Protein AF-A0A2E0U1K0-F1 (afdb_monomer_lite)

Structure (mmCIF, N/CA/C/O backbone):
data_AF-A0A2E0U1K0-F1
#
_entry.id   AF-A0A2E0U1K0-F1
#
loop_
_atom_site.group_PDB
_atom_site.id
_atom_site.type_symbol
_atom_site.label_atom_id
_atom_site.label_alt_id
_atom_site.label_comp_id
_atom_site.label_asym_id
_atom_site.label_entity_id
_atom_site.label_seq_id
_atom_site.pdbx_PDB_ins_code
_atom_site.Cartn_x
_atom_site.Cartn_y
_atom_site.Cartn_z
_atom_site.occupancy
_atom_site.B_iso_or_equiv
_atom_site.auth_seq_id
_atom_site.auth_comp_id
_atom_site.auth_asym_id
_atom_site.auth_atom_id
_atom_site.pdbx_PDB_model_num
ATOM 1 N N . MET A 1 1 ? 14.988 -10.003 -0.034 1.00 86.12 1 MET A N 1
ATOM 2 C CA . MET A 1 1 ? 13.978 -9.025 0.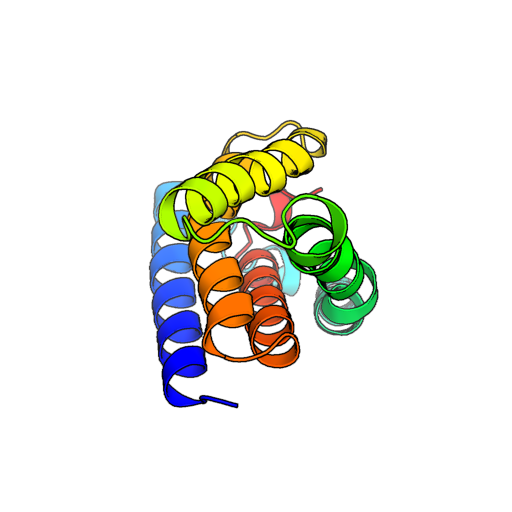431 1.00 86.12 1 MET A CA 1
ATOM 3 C C . MET A 1 1 ? 14.707 -7.920 1.182 1.00 86.12 1 MET A C 1
ATOM 5 O O . MET A 1 1 ? 15.554 -8.249 2.000 1.00 86.12 1 MET A O 1
ATOM 9 N N . ASP A 1 2 ? 14.429 -6.648 0.899 1.00 90.25 2 ASP A N 1
ATOM 10 C CA . ASP A 1 2 ? 15.038 -5.512 1.610 1.00 90.25 2 ASP A CA 1
ATOM 11 C C . ASP A 1 2 ? 14.138 -5.087 2.782 1.00 90.25 2 ASP A C 1
ATOM 13 O O . ASP A 1 2 ? 13.204 -4.303 2.617 1.00 90.25 2 ASP A O 1
ATOM 17 N N . TRP A 1 3 ? 14.384 -5.657 3.964 1.00 93.69 3 TRP A N 1
ATOM 18 C CA . TRP A 1 3 ? 13.553 -5.423 5.150 1.00 93.69 3 TRP A CA 1
ATOM 19 C C . TRP A 1 3 ? 13.621 -3.988 5.668 1.00 93.69 3 TRP A C 1
ATOM 21 O O . TRP A 1 3 ? 12.639 -3.499 6.219 1.00 93.69 3 TRP A O 1
ATOM 31 N N . LYS A 1 4 ? 14.739 -3.287 5.447 1.00 95.94 4 LYS A N 1
ATOM 32 C CA . LYS A 1 4 ? 14.867 -1.872 5.807 1.00 95.94 4 LYS A CA 1
ATOM 33 C C . LYS A 1 4 ? 13.901 -1.026 4.981 1.00 95.94 4 LYS A C 1
ATOM 35 O O . LYS A 1 4 ? 13.203 -0.183 5.536 1.00 95.94 4 LYS A O 1
ATOM 40 N N . PHE A 1 5 ? 13.820 -1.282 3.676 1.00 96.44 5 PHE A N 1
ATOM 41 C CA . PHE A 1 5 ? 12.860 -0.607 2.801 1.00 96.44 5 PHE A CA 1
ATOM 42 C C . PHE A 1 5 ? 11.404 -0.902 3.195 1.00 96.44 5 PHE A C 1
ATOM 44 O O . PHE A 1 5 ? 10.599 0.023 3.282 1.00 96.44 5 PHE A O 1
ATOM 51 N N . VAL A 1 6 ? 11.085 -2.165 3.503 1.00 97.56 6 VAL A N 1
ATOM 52 C CA . VAL A 1 6 ? 9.743 -2.568 3.961 1.00 97.56 6 VAL A CA 1
ATOM 53 C C . VAL A 1 6 ? 9.361 -1.884 5.273 1.00 97.56 6 VAL A C 1
ATOM 55 O O . VAL A 1 6 ? 8.254 -1.365 5.385 1.00 97.56 6 VAL A O 1
ATOM 58 N N . LEU A 1 7 ? 10.278 -1.838 6.242 1.00 97.94 7 LEU A N 1
ATOM 59 C CA . LEU A 1 7 ? 10.040 -1.198 7.533 1.00 97.94 7 LEU A CA 1
ATOM 60 C C . LEU A 1 7 ? 9.809 0.310 7.378 1.00 97.94 7 LEU A C 1
ATOM 62 O O . LEU A 1 7 ? 8.854 0.832 7.945 1.00 97.94 7 LEU A O 1
ATOM 66 N N . ILE A 1 8 ? 10.645 0.995 6.587 1.00 98.06 8 ILE A N 1
ATOM 67 C CA . ILE A 1 8 ? 10.481 2.431 6.315 1.00 98.06 8 ILE A CA 1
ATOM 68 C C . ILE A 1 8 ? 9.117 2.689 5.681 1.00 98.06 8 ILE A C 1
ATOM 70 O O . ILE A 1 8 ? 8.380 3.542 6.165 1.00 98.06 8 ILE A O 1
ATOM 74 N N . PHE A 1 9 ? 8.753 1.923 4.649 1.00 98.06 9 PHE A N 1
ATOM 75 C CA . PHE A 1 9 ? 7.442 2.046 4.022 1.00 98.06 9 PHE A CA 1
ATOM 76 C C . PHE A 1 9 ? 6.311 1.849 5.037 1.00 98.06 9 PHE A C 1
ATOM 78 O O . PHE A 1 9 ? 5.448 2.713 5.143 1.00 98.06 9 PHE A O 1
ATOM 85 N N . ALA A 1 10 ? 6.329 0.758 5.807 1.00 98.25 10 ALA A N 1
ATOM 86 C CA . ALA A 1 10 ? 5.263 0.441 6.752 1.00 98.25 10 ALA A CA 1
ATOM 87 C C . ALA A 1 10 ? 5.104 1.526 7.827 1.00 98.25 10 ALA A C 1
ATOM 89 O O . ALA A 1 10 ? 3.994 1.999 8.051 1.00 98.25 10 ALA A O 1
ATOM 90 N N . VAL A 1 11 ? 6.202 1.969 8.448 1.00 98.44 11 VAL A N 1
ATOM 91 C CA . VAL A 1 11 ? 6.165 3.011 9.487 1.00 98.44 11 VAL A CA 1
ATOM 92 C C . VAL A 1 11 ? 5.697 4.342 8.905 1.00 98.44 11 VAL A C 1
ATOM 94 O O . VAL A 1 11 ? 4.781 4.954 9.452 1.00 98.44 11 VAL A O 1
ATOM 97 N N . SER A 1 12 ? 6.264 4.779 7.776 1.00 98.19 12 SER A N 1
ATOM 98 C CA . SER A 1 12 ? 5.840 6.022 7.126 1.00 98.19 12 SER A CA 1
ATOM 99 C C . SER A 1 12 ? 4.367 5.973 6.723 1.00 98.19 12 SER A C 1
ATOM 101 O O . SER A 1 12 ? 3.644 6.941 6.946 1.00 98.19 12 SER A O 1
ATOM 103 N N . PHE A 1 13 ? 3.900 4.849 6.180 1.00 98.06 13 PHE A N 1
ATOM 104 C CA . PHE A 1 13 ? 2.523 4.700 5.722 1.00 98.06 13 PHE A CA 1
ATOM 105 C C . PHE A 1 13 ? 1.523 4.601 6.883 1.00 98.06 13 PHE A C 1
ATOM 107 O O . PHE A 1 13 ? 0.448 5.187 6.797 1.00 98.06 13 PHE A O 1
ATOM 114 N N . ILE A 1 14 ? 1.891 3.958 7.999 1.00 98.50 14 ILE A N 1
ATOM 115 C CA . ILE A 1 14 ? 1.104 3.980 9.244 1.00 98.50 14 ILE A CA 1
ATOM 116 C C . ILE A 1 14 ? 0.993 5.409 9.773 1.00 98.50 14 ILE A C 1
ATOM 118 O O . ILE A 1 14 ? -0.117 5.863 10.032 1.00 98.50 14 ILE A O 1
ATOM 122 N N . CYS A 1 15 ? 2.109 6.133 9.905 1.00 98.44 15 CYS A N 1
ATOM 123 C CA . CYS A 1 15 ? 2.102 7.499 10.432 1.00 98.44 15 CYS A CA 1
ATOM 124 C C . CYS A 1 15 ? 1.273 8.443 9.552 1.00 98.44 15 CYS A C 1
ATOM 126 O O . CYS A 1 15 ? 0.404 9.153 10.056 1.00 98.44 15 CYS A O 1
ATOM 128 N N . LEU A 1 16 ? 1.501 8.423 8.234 1.00 98.19 16 LEU A N 1
ATOM 129 C CA . LEU A 1 16 ? 0.765 9.260 7.286 1.00 98.19 16 LEU A CA 1
ATOM 130 C C . LEU A 1 16 ? -0.716 8.883 7.234 1.00 98.19 16 LEU A C 1
ATOM 132 O O . LEU A 1 16 ? -1.564 9.767 7.292 1.00 98.19 16 LEU A O 1
ATOM 136 N N . GLY A 1 17 ? -1.036 7.589 7.176 1.00 97.94 17 GLY A N 1
ATOM 137 C CA . GLY A 1 17 ? -2.415 7.107 7.186 1.00 97.94 17 GLY A CA 1
ATOM 138 C C . GLY A 1 17 ? -3.146 7.469 8.478 1.00 97.94 17 GLY A C 1
ATOM 139 O O . GLY A 1 17 ? -4.296 7.894 8.431 1.00 97.94 17 GLY A O 1
ATOM 140 N N . PHE A 1 18 ? -2.478 7.356 9.628 1.00 98.44 18 PHE A N 1
ATOM 141 C CA . PHE A 1 18 ? -3.040 7.716 10.928 1.00 98.44 18 PHE A CA 1
ATOM 142 C C . PHE A 1 18 ? -3.364 9.209 10.993 1.00 98.44 18 PHE A C 1
ATOM 144 O O . PHE A 1 18 ? -4.494 9.577 11.312 1.00 98.44 18 PHE A O 1
ATOM 151 N N . ILE A 1 19 ? -2.409 10.067 10.615 1.00 98.38 19 ILE A N 1
ATOM 152 C CA . ILE A 1 19 ? -2.624 11.519 10.529 1.00 98.38 19 ILE A CA 1
ATOM 153 C C . ILE A 1 19 ? -3.767 11.826 9.556 1.00 98.38 19 ILE A C 1
ATOM 155 O O . ILE A 1 19 ? -4.653 12.613 9.876 1.00 98.38 19 ILE A O 1
ATOM 159 N N . TYR A 1 20 ? -3.790 11.173 8.395 1.00 97.88 20 TYR A N 1
ATOM 160 C CA . TYR A 1 20 ? -4.818 11.387 7.383 1.00 97.88 20 TYR A CA 1
ATOM 161 C C . TYR A 1 20 ? -6.227 11.057 7.889 1.00 97.88 20 TYR A C 1
ATOM 163 O O . TYR A 1 20 ? -7.146 11.851 7.697 1.00 97.88 20 TYR A O 1
ATOM 171 N N . VAL A 1 21 ? -6.400 9.931 8.591 1.00 98.00 21 VAL A N 1
ATOM 172 C CA . VAL A 1 21 ? -7.683 9.574 9.219 1.00 98.00 21 VAL A CA 1
ATOM 173 C C . VAL A 1 21 ? -8.113 10.639 10.222 1.00 98.00 21 VAL A C 1
ATOM 175 O O . VAL A 1 21 ? -9.271 11.044 10.202 1.00 98.00 21 VAL A O 1
ATOM 178 N N . LEU A 1 22 ? -7.198 11.132 11.062 1.00 97.88 22 LEU A N 1
ATOM 179 C CA . LEU A 1 22 ? -7.522 12.174 12.041 1.00 97.88 22 LEU A CA 1
ATOM 180 C C . LEU A 1 22 ? -7.971 13.490 11.393 1.00 97.88 22 LEU A C 1
ATOM 182 O O . LEU A 1 22 ? -8.818 14.175 11.964 1.00 97.88 22 LEU A O 1
ATOM 186 N N . LEU A 1 23 ? -7.420 13.831 10.225 1.00 97.62 23 LEU A N 1
ATOM 187 C CA . LEU A 1 23 ? -7.772 15.045 9.486 1.00 97.62 23 LEU A CA 1
ATOM 188 C C . LEU A 1 23 ? -9.104 14.925 8.735 1.00 97.62 23 LEU A C 1
ATOM 190 O O . LEU A 1 23 ? -9.827 15.913 8.640 1.00 97.62 23 LEU A O 1
ATOM 194 N N . ILE A 1 24 ? -9.418 13.747 8.191 1.00 95.94 24 ILE A N 1
ATOM 195 C CA . ILE A 1 24 ? -10.628 13.537 7.384 1.00 95.94 24 ILE A CA 1
ATOM 196 C C . ILE A 1 24 ? -11.831 13.171 8.256 1.00 95.94 24 ILE A C 1
ATOM 198 O O . ILE A 1 24 ? -12.864 13.828 8.182 1.00 95.94 24 ILE A O 1
ATOM 202 N N . ASP A 1 25 ? -11.709 12.119 9.067 1.00 95.38 25 ASP A N 1
ATOM 203 C CA . ASP A 1 25 ? -12.750 11.680 9.996 1.00 95.38 25 ASP A CA 1
ATOM 204 C C . ASP A 1 25 ? -12.1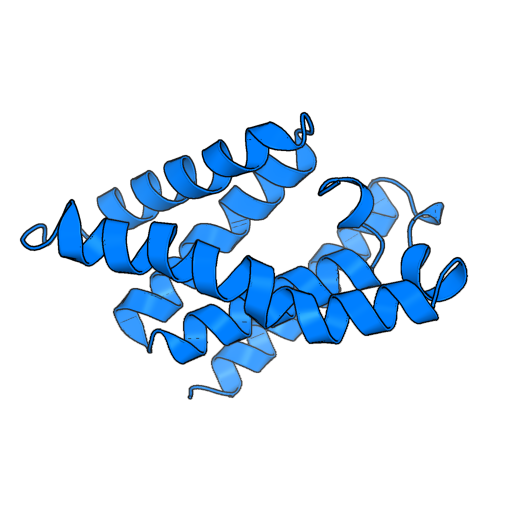57 10.734 11.048 1.00 95.38 25 ASP A C 1
ATOM 206 O O . ASP A 1 25 ? -11.994 9.527 10.836 1.00 95.38 25 ASP A O 1
ATOM 210 N N . LYS A 1 26 ? -11.881 11.285 12.233 1.00 96.81 26 LYS A N 1
ATOM 211 C CA . LYS A 1 26 ? -11.338 10.533 13.372 1.00 96.81 26 LYS A CA 1
ATOM 212 C C . LYS A 1 26 ? -12.223 9.361 13.815 1.00 96.81 26 LYS A C 1
ATOM 214 O O . LYS A 1 26 ? -11.709 8.433 14.437 1.00 96.81 26 LYS A O 1
ATOM 219 N N . ASN A 1 27 ? -13.525 9.377 13.511 1.00 96.75 27 ASN A N 1
ATOM 220 C CA . ASN A 1 27 ? -14.437 8.297 13.897 1.00 96.75 27 ASN A CA 1
ATOM 221 C C . ASN A 1 27 ? -14.196 7.022 13.081 1.00 96.75 27 ASN A C 1
ATOM 223 O O . ASN A 1 27 ? -14.567 5.934 13.521 1.00 96.75 27 ASN A O 1
ATOM 227 N N . LEU A 1 28 ? -13.531 7.131 11.925 1.00 96.88 28 LEU A N 1
ATOM 228 C CA . LEU A 1 28 ? -13.122 5.972 11.135 1.00 96.88 28 LEU A CA 1
ATOM 229 C C . LEU A 1 28 ? -11.986 5.189 11.795 1.00 96.88 28 LEU A C 1
ATOM 231 O O . LEU A 1 28 ? -11.781 4.026 11.453 1.00 96.88 28 LEU A O 1
ATOM 235 N N . LEU A 1 29 ? -11.254 5.783 12.742 1.00 98.12 29 LEU A N 1
ATOM 236 C CA . LEU A 1 29 ? -10.038 5.186 13.272 1.00 98.12 29 LEU A CA 1
ATOM 237 C C . LEU A 1 29 ? -10.303 3.819 13.927 1.00 98.12 29 LEU A C 1
ATOM 239 O O . LEU A 1 29 ? -10.935 3.699 14.988 1.00 98.12 29 LEU A O 1
ATOM 243 N N . PHE A 1 30 ? -9.760 2.780 13.290 1.00 98.00 30 PHE A N 1
ATOM 244 C CA . PHE A 1 30 ? -9.951 1.373 13.652 1.00 98.00 30 PHE A CA 1
ATOM 245 C C . PHE A 1 30 ? -11.409 0.898 13.597 1.00 98.00 30 PHE A C 1
ATOM 247 O O . PHE A 1 30 ? -11.758 -0.076 14.263 1.00 98.00 30 PHE A O 1
ATOM 254 N N . ILE A 1 31 ? -12.275 1.559 12.820 1.00 97.38 31 ILE A N 1
ATOM 255 C CA . ILE A 1 31 ? -13.702 1.225 12.781 1.00 97.38 31 ILE A CA 1
ATOM 256 C C . ILE A 1 31 ? -13.924 -0.226 12.352 1.00 97.38 31 ILE A C 1
ATOM 258 O O . ILE A 1 31 ? -14.680 -0.932 13.002 1.00 97.38 31 ILE A O 1
ATOM 262 N N . PHE A 1 32 ? -13.210 -0.709 11.332 1.00 96.75 32 PHE A N 1
ATOM 263 C CA . PHE A 1 32 ? -13.400 -2.055 10.796 1.00 96.75 32 PHE A CA 1
ATOM 264 C C . PHE A 1 32 ? -13.037 -3.178 11.790 1.00 96.75 32 PHE A C 1
ATOM 266 O O . PHE A 1 32 ? -13.901 -4.017 12.054 1.00 96.75 32 PHE A O 1
ATOM 273 N N . PRO A 1 33 ? -11.841 -3.199 12.419 1.00 97.31 33 PRO A N 1
ATOM 274 C CA . PRO A 1 33 ? -11.548 -4.196 13.448 1.00 97.31 33 PRO A CA 1
ATOM 275 C C . PRO A 1 33 ? -12.431 -4.054 14.700 1.00 97.31 33 PRO A C 1
ATOM 277 O O . PRO A 1 33 ? -12.677 -5.057 15.365 1.00 97.31 33 PRO A O 1
ATOM 280 N N . LYS A 1 34 ? -12.941 -2.852 15.020 1.00 97.69 34 LYS A N 1
ATOM 281 C CA . LYS A 1 34 ? -13.854 -2.633 16.159 1.00 97.69 34 LYS A CA 1
ATOM 282 C C . LYS A 1 34 ? -15.273 -3.143 15.901 1.00 97.69 34 LYS A C 1
ATOM 284 O O . LYS A 1 34 ? -15.888 -3.685 16.812 1.00 97.69 34 LYS A O 1
ATOM 289 N N . THR A 1 35 ? -15.807 -2.948 14.696 1.00 97.31 35 THR A N 1
ATOM 290 C CA . THR A 1 35 ? -17.203 -3.291 14.373 1.00 97.31 35 THR A CA 1
ATOM 291 C C . THR A 1 35 ? -17.353 -4.703 13.826 1.00 97.31 35 THR A C 1
ATOM 293 O O . THR A 1 35 ? -18.370 -5.344 14.077 1.00 97.31 35 THR A O 1
ATOM 296 N N . ASN A 1 36 ? -16.357 -5.214 13.095 1.00 96.69 36 ASN A N 1
ATOM 297 C CA . ASN A 1 36 ? -16.421 -6.536 12.480 1.00 96.69 36 ASN A CA 1
ATOM 298 C C . ASN A 1 36 ? -15.044 -7.221 12.425 1.00 96.69 36 ASN A C 1
ATOM 300 O O . ASN A 1 36 ? -14.488 -7.483 11.357 1.00 96.69 36 ASN A O 1
ATOM 304 N N . PHE A 1 37 ? -14.505 -7.545 13.603 1.00 97.50 37 PHE A N 1
ATOM 305 C CA . PHE A 1 37 ? -13.184 -8.162 13.763 1.00 97.50 37 PHE A CA 1
ATOM 306 C C . PHE A 1 37 ? -12.984 -9.441 12.933 1.00 97.50 37 PHE A C 1
ATOM 308 O O . PHE A 1 37 ? -11.928 -9.630 12.331 1.00 97.50 37 PHE A O 1
ATOM 315 N N . LYS A 1 38 ? -13.996 -10.320 12.868 1.00 98.06 38 LYS A N 1
ATOM 316 C CA . LYS A 1 38 ? -13.904 -11.580 12.111 1.00 98.06 38 LYS A CA 1
ATOM 317 C C . LYS A 1 38 ? -13.713 -11.317 10.619 1.00 98.06 38 LYS A C 1
ATOM 319 O O . LYS A 1 38 ? -12.821 -11.905 10.013 1.00 98.06 38 LYS A O 1
ATOM 324 N N . LEU A 1 39 ? -14.516 -10.422 10.040 1.00 97.06 39 LEU A N 1
ATOM 325 C CA . LEU A 1 39 ? -14.382 -10.065 8.629 1.00 97.06 39 LEU A CA 1
ATOM 326 C C . LEU A 1 39 ? -13.065 -9.329 8.365 1.00 97.06 39 LEU A C 1
ATOM 328 O O . LEU A 1 39 ? -12.407 -9.618 7.372 1.00 97.06 39 LEU A O 1
ATOM 332 N N . TRP A 1 40 ? -12.646 -8.438 9.267 1.00 97.94 40 TRP A N 1
ATOM 333 C CA . TRP A 1 40 ? -11.339 -7.784 9.181 1.00 97.94 40 TRP A CA 1
ATOM 334 C C . TRP A 1 40 ? -10.195 -8.805 9.122 1.00 97.94 40 TRP A C 1
ATOM 336 O O . TRP A 1 40 ? -9.337 -8.699 8.250 1.00 97.94 40 TRP A O 1
ATOM 346 N N . LEU A 1 41 ? -10.215 -9.836 9.972 1.00 97.94 41 LEU A N 1
ATOM 347 C CA . LEU A 1 41 ? -9.193 -10.885 9.980 1.00 97.94 41 LEU A CA 1
ATOM 348 C C . LEU A 1 41 ? -9.189 -11.682 8.667 1.00 97.94 41 LEU A C 1
ATOM 350 O O . LEU A 1 41 ? -8.122 -11.931 8.104 1.00 97.94 41 LEU A O 1
ATOM 354 N N . VAL A 1 42 ? -10.372 -12.023 8.140 1.00 97.56 42 VAL A N 1
ATOM 355 C CA . VAL A 1 42 ? -10.498 -12.659 6.817 1.00 97.56 42 VAL A CA 1
ATOM 356 C C . VAL A 1 42 ? -9.893 -11.769 5.736 1.00 97.56 42 VAL A C 1
ATOM 358 O O . VAL A 1 42 ? -9.082 -12.250 4.951 1.00 97.56 42 VAL A O 1
ATOM 361 N N . VAL A 1 43 ? -10.219 -10.474 5.716 1.00 96.38 43 VAL A N 1
ATOM 362 C CA . VAL A 1 43 ? -9.652 -9.525 4.749 1.00 96.38 43 VAL A CA 1
ATOM 363 C C . VAL A 1 43 ? -8.133 -9.467 4.887 1.00 96.38 43 VAL A C 1
ATOM 365 O O . VAL A 1 43 ? -7.447 -9.646 3.891 1.00 96.38 43 VAL A O 1
ATOM 368 N N . VAL A 1 44 ? -7.584 -9.309 6.093 1.00 96.44 44 VAL A N 1
ATOM 369 C CA . VAL A 1 44 ? -6.128 -9.230 6.318 1.00 96.44 44 VAL A CA 1
ATOM 370 C C . VAL A 1 44 ? -5.381 -10.446 5.760 1.00 96.44 44 VAL A C 1
ATOM 372 O O . VAL A 1 44 ? -4.293 -10.276 5.203 1.00 96.44 44 VAL A O 1
ATOM 375 N N . ILE A 1 45 ? -5.957 -11.647 5.876 1.00 97.44 45 ILE A N 1
ATOM 376 C CA . ILE A 1 45 ? -5.343 -12.895 5.399 1.00 97.44 45 ILE A CA 1
ATOM 377 C C . ILE A 1 45 ? -5.575 -13.108 3.901 1.00 97.44 45 ILE A C 1
ATOM 379 O O . ILE A 1 45 ? -4.652 -13.496 3.193 1.00 97.44 45 ILE A O 1
ATOM 383 N N . VAL A 1 46 ? -6.791 -12.876 3.409 1.00 98.06 46 VAL A N 1
ATOM 384 C CA . VAL A 1 46 ? -7.210 -13.265 2.052 1.00 98.06 46 VAL A CA 1
ATOM 385 C C . VAL A 1 46 ? -6.879 -12.195 1.009 1.00 98.06 46 VAL A C 1
ATOM 387 O O . VAL A 1 46 ? -6.521 -12.528 -0.123 1.00 98.06 46 VAL A O 1
ATOM 390 N N . TYR A 1 47 ? -6.953 -10.915 1.378 1.00 97.25 47 TYR A N 1
ATOM 391 C CA . TYR A 1 47 ? -6.715 -9.777 0.483 1.00 97.25 47 TYR A CA 1
ATOM 392 C C . TYR A 1 47 ? -5.366 -9.831 -0.262 1.00 97.25 47 TYR A C 1
ATOM 394 O O . TYR A 1 47 ? -5.370 -9.604 -1.477 1.00 97.25 47 TYR A O 1
ATOM 402 N N . PRO A 1 48 ? -4.229 -10.188 0.373 1.00 97.94 48 PRO A N 1
ATOM 403 C CA . PRO A 1 48 ? -2.958 -10.354 -0.335 1.00 97.94 48 PRO A CA 1
ATOM 404 C C . PRO A 1 48 ? -3.041 -11.310 -1.534 1.00 97.94 48 PRO A C 1
ATOM 406 O O . PRO A 1 48 ? -2.467 -11.052 -2.591 1.00 97.94 48 PRO A O 1
ATOM 409 N N . PHE A 1 49 ? -3.787 -12.406 -1.397 1.00 98.25 49 PHE A N 1
ATOM 410 C CA . PHE A 1 49 ? -3.831 -13.458 -2.408 1.00 98.25 49 PHE A CA 1
ATOM 411 C C . PHE A 1 49 ? -4.843 -13.170 -3.510 1.00 98.25 49 PHE A C 1
ATOM 413 O O . PHE A 1 49 ? -4.516 -13.305 -4.685 1.00 98.25 49 PHE A O 1
ATOM 420 N N . LEU A 1 50 ? -6.061 -12.768 -3.140 1.00 97.62 50 LEU A N 1
ATOM 421 C CA . LEU A 1 50 ? -7.149 -12.587 -4.107 1.00 97.62 50 LEU A CA 1
ATOM 422 C C . LEU A 1 50 ? -7.176 -11.198 -4.742 1.00 97.62 50 LEU A C 1
ATOM 424 O O . LEU A 1 50 ? -7.746 -11.038 -5.816 1.00 97.62 50 LEU A O 1
ATOM 428 N N . SER A 1 51 ? -6.568 -10.200 -4.100 1.00 97.00 51 SER A N 1
ATOM 429 C CA . SER A 1 51 ? -6.570 -8.824 -4.592 1.00 97.00 51 SER A CA 1
ATOM 430 C C . SER A 1 51 ? -5.177 -8.390 -5.030 1.00 97.00 51 SER A C 1
ATOM 432 O O . SER A 1 51 ? -4.979 -8.046 -6.193 1.00 97.00 51 SER A O 1
ATOM 434 N N . VAL A 1 52 ? -4.194 -8.432 -4.127 1.00 98.56 52 VAL A N 1
ATOM 435 C CA . VAL A 1 52 ? -2.875 -7.834 -4.390 1.00 98.56 52 VAL A CA 1
ATOM 436 C C . VAL A 1 52 ? -2.126 -8.569 -5.494 1.00 98.56 52 VAL A C 1
ATOM 438 O O . VAL A 1 52 ? -1.688 -7.929 -6.445 1.00 98.56 52 VAL A O 1
ATOM 441 N N . ILE A 1 53 ? -1.998 -9.897 -5.417 1.00 98.69 53 ILE A N 1
ATOM 442 C CA . ILE A 1 53 ? -1.252 -10.657 -6.432 1.00 98.69 53 ILE A CA 1
ATOM 443 C C . ILE A 1 53 ? -1.839 -10.455 -7.845 1.00 98.69 53 ILE A C 1
ATOM 445 O O . ILE A 1 53 ? -1.066 -10.083 -8.733 1.00 98.69 53 ILE A O 1
ATOM 449 N N . PRO A 1 54 ? -3.159 -10.616 -8.089 1.00 98.50 54 PRO A N 1
ATOM 450 C CA . PRO A 1 54 ? -3.740 -10.343 -9.403 1.00 98.50 54 PRO A CA 1
ATOM 451 C C . PRO A 1 54 ? -3.500 -8.911 -9.886 1.00 98.50 54 PRO A C 1
ATOM 453 O O . PRO A 1 54 ? -3.115 -8.709 -11.039 1.00 98.50 54 PRO A O 1
ATOM 456 N N . GLN A 1 55 ? -3.661 -7.918 -9.007 1.00 98.56 55 GLN A N 1
ATOM 457 C CA . GLN A 1 55 ? -3.406 -6.521 -9.357 1.00 98.56 55 GLN A CA 1
ATOM 458 C C . GLN A 1 55 ? -1.940 -6.287 -9.736 1.00 98.56 55 GLN A C 1
ATOM 460 O O . GLN A 1 55 ? -1.669 -5.679 -10.768 1.00 98.56 55 GLN A O 1
ATOM 465 N N . GLU A 1 56 ? -0.981 -6.805 -8.971 1.00 98.50 56 GLU A N 1
ATOM 466 C CA . GLU A 1 56 ? 0.443 -6.642 -9.281 1.00 98.50 56 GLU A CA 1
ATOM 467 C C . GLU A 1 56 ? 0.852 -7.392 -10.560 1.00 98.50 56 GLU A C 1
ATOM 469 O O . GLU A 1 56 ? 1.706 -6.918 -11.312 1.00 98.50 56 GLU A O 1
ATOM 474 N N . ILE A 1 57 ? 0.214 -8.521 -10.881 1.00 98.56 57 ILE A N 1
ATOM 475 C CA . ILE A 1 57 ? 0.407 -9.188 -12.178 1.00 98.56 57 ILE A CA 1
ATOM 476 C C . ILE A 1 57 ? -0.047 -8.268 -13.319 1.00 98.56 57 ILE A C 1
ATOM 478 O O . ILE A 1 57 ? 0.713 -8.043 -14.261 1.00 98.56 57 ILE A O 1
ATOM 482 N N . VAL A 1 58 ? -1.248 -7.693 -13.236 1.00 98.38 58 VAL A N 1
ATOM 483 C CA . VAL A 1 58 ? -1.787 -6.816 -14.291 1.00 98.38 58 VAL A CA 1
ATOM 484 C C . VAL A 1 58 ? -0.971 -5.524 -14.406 1.00 98.38 58 VAL A C 1
ATOM 486 O O . VAL A 1 58 ? -0.471 -5.172 -15.478 1.00 98.38 58 VAL A O 1
ATOM 489 N N . TYR A 1 59 ? -0.790 -4.821 -13.292 1.00 98.06 59 TYR A N 1
ATOM 490 C CA . TYR A 1 59 ? -0.232 -3.475 -13.285 1.00 98.06 59 TYR A CA 1
ATOM 491 C C . TYR A 1 59 ? 1.290 -3.432 -13.175 1.00 98.06 59 TYR A C 1
ATOM 493 O O . TYR A 1 59 ? 1.859 -2.353 -13.307 1.00 98.06 59 TYR A O 1
ATOM 501 N N . ARG A 1 60 ? 1.993 -4.546 -12.951 1.00 96.94 60 ARG A N 1
ATOM 502 C CA . ARG A 1 60 ? 3.465 -4.583 -13.035 1.00 96.94 60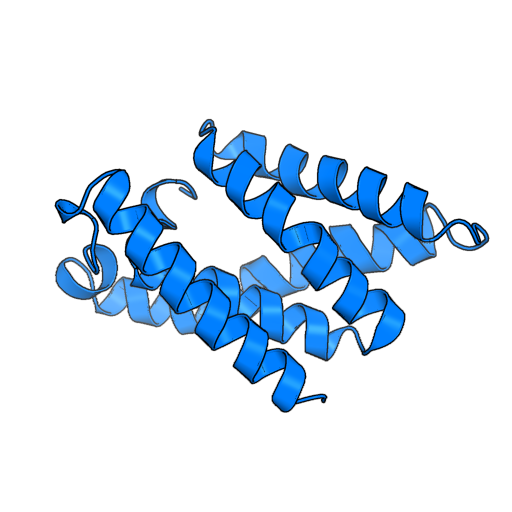 ARG A CA 1
ATOM 503 C C . ARG A 1 60 ? 3.923 -5.518 -14.128 1.00 96.94 60 ARG A C 1
ATOM 505 O O . ARG A 1 60 ? 4.574 -5.078 -15.071 1.00 96.94 60 ARG A O 1
ATOM 512 N N . VAL A 1 61 ? 3.577 -6.795 -14.018 1.00 97.06 61 VAL A N 1
ATOM 513 C CA . VAL A 1 61 ? 4.118 -7.814 -14.921 1.00 97.06 61 VAL A CA 1
ATOM 514 C C . VAL A 1 61 ? 3.631 -7.561 -16.344 1.00 97.06 61 VAL A C 1
ATOM 516 O O . VAL A 1 61 ? 4.450 -7.304 -17.223 1.00 97.06 61 VAL A O 1
ATOM 519 N N . PHE A 1 62 ? 2.317 -7.520 -16.571 1.00 97.38 62 PHE A N 1
ATOM 520 C CA . PHE A 1 62 ? 1.761 -7.239 -17.897 1.00 97.38 62 PHE A CA 1
ATOM 521 C C . PHE A 1 62 ? 2.150 -5.843 -18.385 1.00 97.38 62 PHE A C 1
ATOM 523 O O . PHE A 1 62 ? 2.631 -5.702 -19.508 1.00 97.38 62 PHE A O 1
ATOM 530 N N . PHE A 1 63 ? 2.015 -4.816 -17.546 1.00 97.06 63 PHE A N 1
ATOM 531 C CA . PHE A 1 63 ? 2.388 -3.455 -17.932 1.00 97.06 63 PHE A CA 1
ATOM 532 C C . PHE A 1 63 ? 3.835 -3.364 -18.457 1.00 97.06 63 PHE A C 1
ATOM 534 O O . PHE A 1 63 ? 4.056 -2.956 -19.596 1.00 97.06 63 PHE A O 1
ATOM 541 N N . PHE A 1 64 ? 4.827 -3.791 -17.673 1.00 95.62 64 PHE A N 1
ATOM 542 C CA . PHE A 1 64 ? 6.234 -3.623 -18.046 1.00 95.62 64 PHE A CA 1
ATOM 543 C C . PHE A 1 64 ? 6.730 -4.680 -19.035 1.00 95.62 64 PHE A C 1
ATOM 545 O O . PHE A 1 64 ? 7.476 -4.344 -19.949 1.00 95.62 64 PHE A O 1
ATOM 552 N N . GLN A 1 65 ? 6.323 -5.943 -18.890 1.00 94.50 65 GLN A N 1
ATOM 553 C CA . GLN A 1 65 ? 6.851 -7.024 -19.730 1.00 94.50 65 GLN A CA 1
ATOM 554 C C . GLN A 1 65 ? 6.085 -7.186 -21.046 1.00 94.50 65 GLN A C 1
ATOM 556 O O . GLN A 1 65 ? 6.691 -7.528 -22.058 1.00 94.50 65 GLN A O 1
ATOM 561 N N . ARG A 1 66 ? 4.766 -6.945 -21.071 1.00 94.19 66 ARG A N 1
ATOM 562 C CA . ARG A 1 66 ? 3.945 -7.157 -22.276 1.00 94.19 66 ARG A CA 1
ATOM 563 C C . ARG A 1 66 ? 3.761 -5.891 -23.103 1.00 94.19 66 ARG A C 1
ATOM 565 O O . ARG A 1 66 ? 3.845 -5.977 -24.330 1.00 94.19 66 ARG A O 1
ATOM 572 N N . TYR A 1 67 ? 3.483 -4.757 -22.459 1.00 94.25 67 TYR A N 1
ATOM 573 C CA . TYR A 1 67 ? 3.196 -3.501 -23.163 1.00 94.25 67 TYR A CA 1
ATOM 574 C C . TYR A 1 67 ? 4.445 -2.650 -23.405 1.00 94.25 67 TYR A C 1
ATOM 576 O O . TYR A 1 67 ? 4.533 -1.998 -24.443 1.00 94.25 67 TYR A O 1
ATOM 584 N N . PHE A 1 68 ? 5.439 -2.703 -22.511 1.00 94.00 68 PHE A N 1
ATOM 585 C CA . PHE A 1 68 ? 6.654 -1.884 -22.620 1.00 94.00 68 PHE A CA 1
ATOM 586 C C . PHE A 1 68 ? 7.990 -2.658 -22.503 1.00 94.00 68 PHE A C 1
ATOM 588 O O . PHE A 1 68 ? 8.910 -2.163 -21.853 1.00 94.00 68 PHE A O 1
ATOM 595 N N . PRO A 1 69 ? 8.177 -3.814 -23.177 1.00 89.12 69 PRO A N 1
ATOM 596 C CA . PRO A 1 69 ? 9.349 -4.681 -22.978 1.00 89.12 69 PRO A CA 1
ATOM 597 C C . PRO A 1 69 ? 10.706 -4.061 -23.349 1.00 89.12 69 PRO A C 1
ATOM 599 O O . PRO A 1 69 ? 11.736 -4.521 -22.869 1.00 89.12 69 PRO A O 1
ATOM 602 N N . LYS A 1 70 ? 10.730 -3.063 -24.244 1.00 86.12 70 LYS A N 1
ATOM 603 C CA . LYS A 1 70 ? 11.962 -2.474 -24.813 1.00 86.12 70 LYS A CA 1
ATOM 604 C C . LYS A 1 70 ? 12.170 -1.002 -24.446 1.00 86.12 70 LYS A C 1
ATOM 606 O O . LYS A 1 70 ? 13.043 -0.351 -25.012 1.00 86.12 70 LYS A O 1
ATOM 611 N N . ASN A 1 71 ? 11.332 -0.444 -23.575 1.00 76.12 71 ASN A N 1
ATOM 612 C CA . ASN A 1 71 ? 11.386 0.981 -23.277 1.00 76.12 71 ASN A CA 1
ATOM 613 C C . ASN A 1 71 ? 12.292 1.251 -22.067 1.00 76.12 71 ASN A C 1
ATOM 615 O O . ASN A 1 71 ? 12.021 0.800 -20.957 1.00 76.12 71 ASN A O 1
ATOM 619 N N . ASN A 1 72 ? 13.356 2.023 -22.298 1.00 65.25 72 ASN A N 1
ATOM 620 C CA . ASN A 1 72 ? 14.368 2.345 -21.292 1.00 65.25 72 ASN A CA 1
ATOM 621 C C . ASN A 1 72 ? 14.033 3.604 -20.471 1.00 65.25 72 ASN A C 1
ATOM 623 O O . ASN A 1 72 ? 14.741 3.901 -19.508 1.00 65.25 72 ASN A O 1
ATOM 627 N N . ASN A 1 73 ? 12.977 4.356 -20.814 1.00 74.69 73 ASN A N 1
ATOM 628 C CA . ASN A 1 73 ? 12.596 5.549 -20.055 1.00 74.69 73 ASN A CA 1
ATOM 629 C C . ASN A 1 73 ? 11.801 5.173 -18.795 1.00 74.69 73 ASN A C 1
ATOM 631 O O . ASN A 1 73 ? 10.566 5.178 -18.781 1.00 74.69 73 ASN A O 1
ATOM 635 N N . SER A 1 74 ? 12.526 4.857 -17.718 1.00 80.31 74 SER A N 1
ATOM 636 C CA . SER A 1 74 ? 11.928 4.407 -16.459 1.00 80.31 74 SER A CA 1
ATOM 637 C C . SER A 1 74 ? 10.983 5.435 -15.844 1.00 80.31 74 SER A C 1
ATOM 639 O O . SER A 1 74 ? 9.955 5.049 -15.301 1.00 80.31 74 SER A O 1
ATOM 641 N N . ASN A 1 75 ? 11.282 6.733 -15.947 1.00 90.31 75 ASN A N 1
ATOM 642 C CA . ASN A 1 75 ? 10.500 7.766 -15.260 1.00 90.31 75 ASN A CA 1
ATOM 643 C C . ASN A 1 75 ? 9.141 7.995 -15.925 1.00 90.31 75 ASN A C 1
ATOM 645 O O . ASN A 1 75 ? 8.127 8.055 -15.231 1.00 90.31 75 ASN A O 1
ATOM 649 N N . PHE A 1 76 ? 9.104 8.052 -17.261 1.00 93.38 76 PHE A N 1
ATOM 650 C CA . PHE A 1 76 ? 7.841 8.138 -17.995 1.00 93.38 76 PHE A CA 1
ATOM 651 C C . PHE A 1 76 ? 6.950 6.926 -17.709 1.00 93.38 76 PHE A C 1
ATOM 653 O O . PHE A 1 76 ? 5.763 7.085 -17.438 1.00 93.38 76 PHE A O 1
ATOM 660 N N . LEU A 1 77 ? 7.518 5.716 -17.715 1.00 94.94 77 LEU A N 1
ATOM 661 C CA . LEU A 1 77 ? 6.740 4.509 -17.449 1.00 94.94 77 LEU A CA 1
ATOM 662 C C . LEU A 1 77 ? 6.254 4.416 -16.003 1.00 94.94 77 LEU A C 1
ATOM 664 O O . LEU A 1 77 ? 5.147 3.939 -15.793 1.00 94.94 77 LEU A O 1
ATOM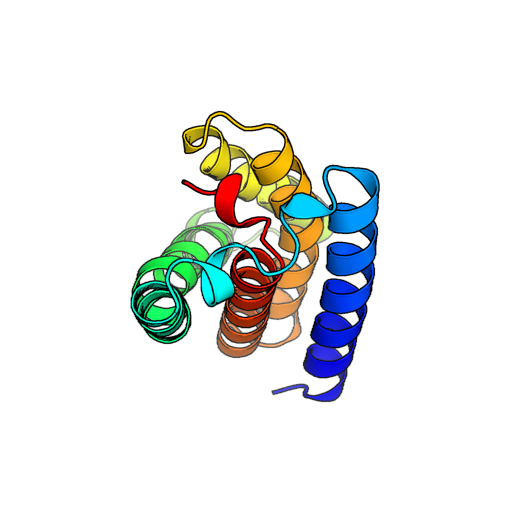 668 N N . ILE A 1 78 ? 7.033 4.881 -15.021 1.00 95.94 78 ILE A N 1
ATOM 669 C CA . ILE A 1 78 ? 6.575 4.981 -13.626 1.00 95.94 78 ILE A CA 1
ATOM 670 C C . ILE A 1 78 ? 5.365 5.916 -13.535 1.00 95.94 78 ILE A C 1
ATOM 672 O O . ILE A 1 78 ? 4.368 5.562 -12.907 1.00 95.94 78 ILE A O 1
ATOM 676 N N . LEU A 1 79 ? 5.424 7.076 -14.194 1.00 96.75 79 LEU A N 1
ATOM 677 C CA . LEU A 1 79 ? 4.326 8.042 -14.199 1.00 96.75 79 LEU A CA 1
ATOM 678 C C . LEU A 1 79 ? 3.087 7.498 -14.925 1.00 96.75 79 LEU A C 1
ATOM 680 O O . LEU A 1 79 ? 1.976 7.584 -14.409 1.00 96.75 79 LEU A O 1
ATOM 684 N N . LEU A 1 80 ? 3.264 6.892 -16.098 1.00 97.38 80 LEU A N 1
ATOM 685 C CA . LEU A 1 80 ? 2.166 6.274 -16.840 1.00 97.38 80 LEU A CA 1
ATOM 686 C C . LEU A 1 80 ? 1.528 5.138 -16.033 1.00 97.38 80 LEU A C 1
ATOM 688 O O . LEU A 1 80 ? 0.308 5.032 -15.953 1.00 97.38 80 LEU A O 1
ATOM 692 N N . ASN A 1 81 ? 2.351 4.310 -15.396 1.00 97.88 81 ASN A N 1
ATOM 693 C CA . ASN A 1 81 ? 1.880 3.224 -14.560 1.00 97.88 81 ASN A CA 1
ATOM 694 C C . ASN A 1 81 ? 1.093 3.720 -13.337 1.00 97.88 81 ASN A C 1
ATOM 696 O O . ASN A 1 81 ? 0.063 3.141 -12.995 1.00 97.88 81 ASN A O 1
ATOM 700 N N . MET A 1 82 ? 1.546 4.809 -12.711 1.00 98.38 82 MET A N 1
ATOM 701 C CA . MET A 1 82 ? 0.814 5.488 -11.644 1.00 98.38 82 MET A CA 1
ATOM 702 C C . MET A 1 82 ? -0.608 5.839 -12.087 1.00 98.38 82 MET A C 1
ATOM 704 O O . MET A 1 82 ? -1.551 5.474 -11.390 1.00 98.38 82 MET A O 1
ATOM 708 N N . PHE A 1 83 ? -0.757 6.482 -13.250 1.00 98.38 83 PHE A N 1
ATOM 709 C CA . PHE A 1 83 ? -2.068 6.837 -13.796 1.00 98.38 83 PHE A CA 1
ATOM 710 C C . PHE A 1 83 ? -2.927 5.617 -14.120 1.00 98.38 83 PHE A C 1
ATOM 712 O O . PHE A 1 83 ? -4.107 5.601 -13.791 1.00 98.38 83 PHE A O 1
ATOM 719 N N . VAL A 1 84 ? -2.355 4.580 -14.734 1.00 98.19 84 VAL A N 1
ATOM 720 C CA . VAL A 1 84 ? -3.108 3.363 -15.081 1.00 98.19 84 VAL A CA 1
ATOM 721 C C . VAL A 1 84 ? -3.583 2.622 -13.825 1.00 98.19 84 VAL A C 1
ATOM 723 O O . VAL A 1 84 ? -4.727 2.176 -13.769 1.00 98.19 84 VAL A O 1
ATOM 726 N N . PHE A 1 85 ? -2.736 2.518 -12.798 1.00 98.38 85 PHE A N 1
ATOM 727 C CA . PHE A 1 85 ? -3.093 1.867 -11.536 1.00 98.38 85 PHE A CA 1
ATOM 728 C C . PHE A 1 85 ? -4.172 2.643 -10.769 1.00 98.38 85 PHE A C 1
ATOM 730 O O . PHE A 1 85 ? -5.140 2.046 -10.295 1.00 98.38 85 PHE A O 1
ATOM 737 N N . SER A 1 86 ? -4.042 3.970 -10.664 1.00 98.12 86 SER A N 1
ATOM 738 C CA . SER A 1 86 ? -5.043 4.793 -9.977 1.00 98.12 86 SER A CA 1
ATOM 739 C C . SER A 1 86 ? -6.355 4.891 -10.754 1.00 98.12 86 SER A C 1
ATOM 741 O O . SER A 1 86 ? -7.422 4.891 -10.143 1.00 98.12 86 SER A O 1
ATOM 743 N N . TYR A 1 87 ? -6.306 4.870 -12.089 1.00 98.00 87 TYR A N 1
ATOM 744 C CA . TYR A 1 87 ? -7.494 4.778 -12.939 1.00 98.00 87 TYR A CA 1
ATOM 745 C C . TYR A 1 87 ? -8.310 3.513 -12.647 1.00 98.00 87 TYR A C 1
ATOM 747 O O . TYR A 1 87 ? -9.532 3.583 -12.550 1.00 98.00 87 TYR A O 1
ATOM 755 N N . GLY A 1 88 ? -7.653 2.371 -12.408 1.00 97.12 88 GLY A N 1
ATOM 756 C CA . GLY A 1 88 ? -8.332 1.130 -12.014 1.00 97.12 88 GLY A CA 1
ATOM 757 C C . GLY A 1 88 ? -9.173 1.248 -10.734 1.00 97.12 88 GLY A C 1
ATOM 758 O O . GLY A 1 88 ? -10.112 0.480 -10.544 1.00 97.12 88 GLY A O 1
ATOM 759 N N . HIS A 1 89 ? -8.886 2.235 -9.881 1.00 97.56 89 HIS A N 1
ATOM 760 C CA . HIS A 1 89 ? -9.606 2.477 -8.631 1.00 97.56 89 HIS A CA 1
ATOM 761 C C . HIS A 1 89 ? -10.822 3.402 -8.786 1.00 97.56 89 HIS A C 1
ATOM 763 O O .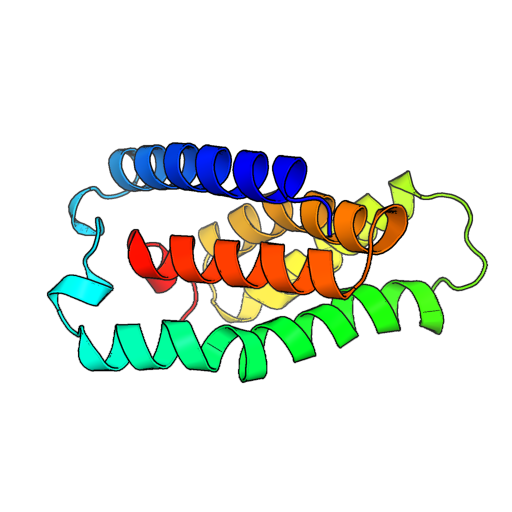 HIS A 1 89 ? -11.563 3.597 -7.821 1.00 97.56 89 HIS A O 1
ATOM 769 N N . LEU A 1 90 ? -11.102 3.898 -10.000 1.00 96.88 90 LEU A N 1
ATOM 770 C CA . LEU A 1 90 ? -12.349 4.610 -10.306 1.00 96.88 90 LEU A CA 1
ATOM 771 C C . LEU A 1 90 ? -13.598 3.768 -10.032 1.00 96.88 90 LEU A C 1
ATOM 773 O O . LEU A 1 90 ? -14.652 4.334 -9.759 1.00 96.88 90 LEU A O 1
ATOM 777 N N . VAL A 1 91 ? -13.483 2.435 -10.060 1.00 96.56 91 VAL A N 1
ATOM 778 C CA . VAL A 1 91 ? -14.587 1.510 -9.757 1.00 96.56 91 VAL A CA 1
ATOM 779 C C . VAL A 1 91 ? -15.213 1.756 -8.380 1.00 96.56 91 VAL A C 1
ATOM 781 O O . VAL A 1 91 ? -16.403 1.523 -8.202 1.00 96.56 91 VAL A O 1
ATOM 784 N N . PHE A 1 92 ? -14.442 2.288 -7.426 1.00 96.12 92 PHE A N 1
ATOM 785 C CA . PHE A 1 92 ? -14.924 2.618 -6.081 1.00 96.12 92 PHE A CA 1
ATOM 786 C C . PHE A 1 92 ? -15.688 3.944 -6.012 1.00 96.12 92 PHE A C 1
ATOM 788 O O . PHE A 1 92 ? -16.173 4.311 -4.946 1.00 96.12 92 PHE A O 1
ATOM 795 N N . ASN A 1 93 ? -15.766 4.689 -7.122 1.00 96.38 93 ASN A N 1
ATOM 796 C CA . ASN A 1 93 ? -16.431 5.988 -7.217 1.00 96.38 93 ASN A CA 1
ATOM 797 C C . ASN A 1 93 ? -16.054 6.945 -6.066 1.00 96.38 93 ASN A C 1
ATOM 799 O O . ASN A 1 93 ? -16.891 7.652 -5.503 1.00 96.38 93 ASN A O 1
ATOM 803 N N . ASN A 1 94 ? -14.777 6.928 -5.672 1.00 96.31 94 ASN A N 1
ATOM 804 C CA . ASN A 1 94 ? -14.279 7.684 -4.535 1.00 96.31 94 ASN A CA 1
ATOM 805 C C . ASN A 1 94 ? -12.941 8.343 -4.865 1.00 96.31 94 ASN A C 1
ATOM 807 O O . ASN A 1 94 ? -11.983 7.682 -5.254 1.00 96.31 94 ASN A O 1
ATOM 811 N N . PHE A 1 95 ? -12.845 9.656 -4.672 1.00 96.56 95 PHE A N 1
ATOM 812 C CA . PHE A 1 95 ? -11.614 10.381 -4.979 1.00 96.56 95 PHE A CA 1
ATOM 813 C C . PHE A 1 95 ? -10.434 9.978 -4.073 1.00 96.56 95 PHE A C 1
ATOM 815 O O . PHE A 1 95 ? -9.285 9.980 -4.520 1.00 96.56 95 PHE A O 1
ATOM 822 N N . HIS A 1 96 ? -10.692 9.575 -2.823 1.00 97.31 96 HIS A N 1
ATOM 823 C CA . HIS A 1 96 ? -9.643 9.161 -1.888 1.00 97.31 96 HIS A CA 1
ATOM 824 C C . HIS A 1 96 ? -8.923 7.891 -2.349 1.00 97.31 96 HIS A C 1
ATOM 826 O O . HIS A 1 96 ? -7.702 7.811 -2.209 1.00 97.31 96 HIS A O 1
ATOM 832 N N . SER A 1 97 ? -9.635 6.922 -2.936 1.00 97.56 97 SER A N 1
ATOM 833 C CA . SER A 1 97 ? -9.003 5.698 -3.444 1.00 97.56 97 SER A CA 1
ATOM 834 C C . SER A 1 97 ? -8.053 6.010 -4.598 1.00 97.56 97 SER A C 1
ATOM 836 O O . SER A 1 97 ? -6.914 5.543 -4.596 1.00 97.56 97 SER A O 1
ATOM 838 N N . ILE A 1 98 ? -8.464 6.878 -5.526 1.00 98.06 98 ILE A N 1
ATOM 839 C CA . ILE A 1 98 ? -7.648 7.330 -6.661 1.00 98.06 98 ILE A CA 1
ATOM 840 C C . ILE A 1 98 ? -6.396 8.061 -6.164 1.00 98.06 98 ILE A C 1
ATOM 842 O O . ILE A 1 98 ? -5.288 7.770 -6.614 1.00 98.06 98 ILE A O 1
ATOM 846 N N . LEU A 1 99 ? -6.548 8.980 -5.205 1.00 97.94 99 LEU A N 1
ATOM 847 C CA . LEU A 1 99 ? -5.429 9.749 -4.659 1.00 97.94 99 LEU A CA 1
ATOM 848 C C . LEU A 1 99 ? -4.414 8.848 -3.942 1.00 97.94 99 LEU A C 1
ATOM 850 O O . LEU A 1 99 ? -3.217 8.919 -4.220 1.00 97.94 99 LEU A O 1
ATOM 854 N N . ILE A 1 100 ? -4.883 7.983 -3.038 1.00 97.69 100 ILE A N 1
ATOM 855 C CA . ILE A 1 100 ? -4.015 7.080 -2.270 1.00 97.69 100 ILE A CA 1
ATOM 856 C C . ILE A 1 100 ? -3.266 6.142 -3.219 1.00 97.69 100 ILE A C 1
ATOM 858 O O . ILE A 1 100 ? -2.052 5.981 -3.096 1.00 97.69 100 ILE A O 1
ATOM 862 N N . THR A 1 101 ? -3.968 5.560 -4.191 1.00 98.06 101 THR A N 1
ATOM 863 C CA . THR A 1 101 ? -3.383 4.607 -5.146 1.00 98.06 101 THR A CA 1
ATOM 864 C C . THR A 1 101 ? -2.389 5.270 -6.092 1.00 98.06 101 THR A C 1
ATOM 866 O O . THR A 1 101 ? -1.345 4.680 -6.378 1.00 98.06 101 THR A O 1
ATOM 869 N N . ALA A 1 102 ? -2.632 6.520 -6.497 1.00 98.38 102 ALA A N 1
ATOM 870 C CA . ALA A 1 102 ? -1.660 7.319 -7.237 1.00 98.38 102 ALA A CA 1
ATOM 871 C C . ALA A 1 102 ? -0.385 7.577 -6.415 1.00 98.38 102 ALA A C 1
ATOM 873 O O . ALA A 1 102 ? 0.714 7.441 -6.939 1.00 98.38 102 ALA A O 1
ATOM 874 N N . ILE A 1 103 ? -0.496 7.879 -5.118 1.00 97.81 103 ILE A N 1
ATOM 875 C CA . ILE A 1 103 ? 0.678 8.131 -4.262 1.00 97.81 103 ILE A CA 1
ATOM 876 C C . ILE A 1 103 ? 1.524 6.862 -4.062 1.00 97.81 103 ILE A C 1
ATOM 878 O O . ILE A 1 103 ? 2.754 6.931 -4.094 1.00 97.81 103 ILE A O 1
ATOM 882 N N . VAL A 1 104 ? 0.899 5.695 -3.868 1.00 97.75 104 VAL A N 1
ATOM 883 C CA . VAL A 1 104 ? 1.640 4.450 -3.576 1.00 97.75 104 VAL A CA 1
ATOM 884 C C . VAL A 1 104 ? 2.143 3.718 -4.821 1.00 97.75 104 VAL A C 1
ATOM 886 O O . VAL A 1 104 ? 3.159 3.023 -4.746 1.00 97.75 104 VAL A O 1
ATOM 889 N N . SER A 1 105 ? 1.493 3.879 -5.980 1.00 98.25 105 SER A N 1
ATOM 890 C CA . SER A 1 105 ? 1.862 3.143 -7.198 1.00 98.25 105 SER A CA 1
ATOM 891 C C . SER A 1 105 ? 3.326 3.340 -7.633 1.00 98.25 105 SER A C 1
ATOM 893 O O . SER A 1 105 ? 3.972 2.341 -7.969 1.00 98.25 105 SER A O 1
ATOM 895 N N . PRO A 1 106 ? 3.926 4.549 -7.569 1.00 98.12 106 PRO A N 1
ATOM 896 C CA . PRO A 1 106 ? 5.348 4.734 -7.851 1.00 98.12 106 PRO A CA 1
ATOM 897 C C . PRO A 1 106 ? 6.265 3.930 -6.920 1.00 98.12 106 PRO A C 1
ATOM 899 O O . PRO A 1 106 ? 7.284 3.408 -7.371 1.00 98.12 106 PRO A O 1
ATOM 902 N N . ILE A 1 107 ? 5.895 3.772 -5.644 1.00 97.94 107 ILE A N 1
ATOM 903 C CA . ILE A 1 107 ? 6.669 3.006 -4.653 1.00 97.94 107 ILE A CA 1
ATOM 904 C C . ILE A 1 107 ? 6.646 1.516 -5.005 1.00 97.94 107 ILE A C 1
ATOM 906 O O . ILE A 1 107 ? 7.689 0.861 -5.037 1.00 97.94 107 ILE A O 1
ATOM 910 N N . PHE A 1 108 ? 5.465 0.986 -5.321 1.00 98.06 108 PHE A N 1
ATOM 911 C CA . PHE A 1 108 ? 5.294 -0.399 -5.767 1.00 98.06 108 PHE A CA 1
ATOM 912 C C . PHE A 1 108 ? 6.030 -0.642 -7.088 1.00 98.06 108 PHE A C 1
ATOM 914 O O . PHE A 1 108 ? 6.789 -1.598 -7.223 1.00 98.06 108 PHE A O 1
ATOM 921 N N . THR A 1 109 ? 5.914 0.283 -8.037 1.00 97.44 109 THR A N 1
ATOM 922 C CA . THR A 1 109 ? 6.643 0.215 -9.306 1.00 97.44 109 THR A CA 1
ATOM 923 C C . THR A 1 109 ? 8.154 0.189 -9.087 1.00 97.44 109 THR A C 1
ATOM 925 O O . THR A 1 109 ? 8.849 -0.640 -9.674 1.00 97.44 109 THR A O 1
ATOM 928 N N . PHE A 1 110 ? 8.677 1.044 -8.206 1.00 96.19 110 PHE A N 1
ATOM 929 C CA . PHE A 1 110 ? 10.087 1.024 -7.829 1.00 96.19 110 PHE A CA 1
ATOM 930 C C . PHE A 1 110 ? 10.486 -0.320 -7.206 1.00 96.19 110 PHE A C 1
ATOM 932 O O . PHE A 1 110 ? 11.506 -0.895 -7.589 1.00 96.19 110 PHE A O 1
ATOM 939 N N . ALA A 1 111 ? 9.674 -0.856 -6.292 1.00 97.00 111 ALA A N 1
ATOM 940 C CA . ALA A 1 111 ? 9.916 -2.155 -5.673 1.00 97.00 111 ALA A CA 1
ATOM 941 C C . ALA A 1 111 ? 9.963 -3.290 -6.707 1.00 97.00 111 ALA A C 1
ATOM 943 O O . ALA A 1 111 ? 10.861 -4.129 -6.655 1.00 97.00 111 ALA A O 1
ATOM 944 N N . TYR A 1 112 ? 9.048 -3.286 -7.674 1.00 96.44 112 TYR A N 1
ATOM 945 C CA . TYR A 1 112 ? 9.023 -4.251 -8.766 1.00 96.44 112 TYR A CA 1
ATOM 946 C C . TYR A 1 112 ? 10.261 -4.139 -9.669 1.00 96.44 112 TYR A C 1
ATOM 948 O O . TYR A 1 112 ? 10.941 -5.136 -9.896 1.00 96.44 112 TYR A O 1
ATOM 956 N N . LEU A 1 113 ? 10.584 -2.929 -10.143 1.00 94.50 113 LEU A N 1
ATOM 957 C CA . LEU A 1 113 ? 11.657 -2.707 -11.121 1.00 94.50 113 LEU A CA 1
ATOM 958 C C . LEU A 1 113 ? 13.066 -2.815 -10.529 1.00 94.50 113 LEU A C 1
ATOM 960 O O . LEU A 1 113 ? 13.999 -3.182 -11.240 1.00 94.50 113 LEU A O 1
ATOM 964 N N . LYS A 1 114 ? 13.253 -2.420 -9.265 1.00 94.81 114 LYS A N 1
ATOM 965 C CA . LYS A 1 114 ? 14.583 -2.296 -8.641 1.00 94.81 114 LYS A CA 1
ATOM 966 C C . LYS A 1 114 ? 14.857 -3.326 -7.552 1.00 94.81 114 LYS A C 1
ATOM 968 O O . LYS A 1 114 ? 16.002 -3.432 -7.119 1.00 94.81 114 LYS A O 1
ATOM 973 N N . LYS A 1 115 ? 13.839 -4.053 -7.080 1.00 94.38 115 LYS A N 1
ATOM 974 C CA . LYS A 1 115 ? 13.992 -5.092 -6.052 1.00 94.38 115 LYS A CA 1
ATOM 975 C C . LYS A 1 115 ? 13.485 -6.438 -6.571 1.00 94.38 115 LYS A C 1
ATOM 977 O O . LYS A 1 115 ? 14.275 -7.226 -7.071 1.00 94.38 115 LYS A O 1
ATOM 982 N N . SER A 1 116 ? 12.195 -6.731 -6.416 1.00 95.88 116 SER A N 1
ATOM 983 C CA . SER A 1 116 ? 11.584 -7.985 -6.871 1.00 95.88 116 SER A CA 1
ATOM 984 C C . SER A 1 116 ? 10.059 -7.886 -6.898 1.00 95.88 116 SER A C 1
ATOM 986 O O . SER A 1 116 ? 9.468 -7.084 -6.169 1.00 95.88 116 SER A O 1
ATOM 988 N N . PHE A 1 117 ? 9.414 -8.774 -7.661 1.00 96.81 117 PHE A N 1
ATOM 989 C CA . PHE A 1 117 ? 7.957 -8.928 -7.634 1.00 96.81 117 PHE A CA 1
ATOM 990 C C . PHE A 1 117 ? 7.432 -9.225 -6.220 1.00 96.81 117 PHE A C 1
ATOM 992 O O . PHE A 1 117 ? 6.485 -8.587 -5.772 1.00 96.81 117 PHE A O 1
ATOM 999 N N . LEU A 1 118 ? 8.106 -10.109 -5.473 1.00 97.44 118 LEU A N 1
ATOM 1000 C CA . LEU A 1 118 ? 7.717 -10.439 -4.099 1.00 97.44 118 LEU A CA 1
ATOM 1001 C C . LEU A 1 118 ? 7.762 -9.214 -3.174 1.00 97.44 118 LEU A C 1
ATOM 1003 O O . LEU A 1 118 ? 6.852 -9.014 -2.378 1.00 97.44 118 LEU A O 1
ATOM 1007 N N . THR A 1 119 ? 8.793 -8.371 -3.289 1.00 97.81 119 THR A N 1
ATOM 1008 C CA . THR A 1 119 ? 8.871 -7.128 -2.502 1.00 97.81 119 THR A CA 1
ATOM 1009 C C . THR A 1 119 ? 7.704 -6.201 -2.830 1.00 97.81 119 THR A C 1
ATOM 1011 O O . THR A 1 119 ? 7.103 -5.653 -1.914 1.00 97.81 119 THR A O 1
ATOM 1014 N N . CYS A 1 120 ? 7.341 -6.072 -4.106 1.00 97.69 120 CYS A N 1
ATOM 1015 C CA . CYS A 1 120 ? 6.179 -5.292 -4.527 1.00 97.69 120 CYS A CA 1
ATOM 1016 C C . CYS A 1 120 ? 4.873 -5.804 -3.896 1.00 97.69 120 CYS A C 1
ATOM 1018 O O . CYS A 1 120 ? 4.155 -5.038 -3.255 1.00 97.69 120 CYS A O 1
ATOM 1020 N N . VAL A 1 121 ? 4.625 -7.116 -3.987 1.00 98.50 121 VAL A N 1
ATOM 1021 C CA . VAL A 1 121 ? 3.450 -7.777 -3.393 1.00 98.50 121 VAL A CA 1
ATOM 1022 C C . VAL A 1 121 ? 3.396 -7.576 -1.880 1.00 98.50 121 VAL A C 1
ATOM 1024 O O . VAL A 1 121 ? 2.331 -7.279 -1.346 1.00 98.50 121 VAL A O 1
ATOM 1027 N N . VAL A 1 122 ? 4.526 -7.691 -1.176 1.00 98.44 122 VAL A N 1
ATOM 1028 C CA . VAL A 1 122 ? 4.578 -7.481 0.280 1.00 98.44 122 VAL A CA 1
ATOM 1029 C C . VAL A 1 122 ? 4.254 -6.036 0.647 1.00 98.44 122 VAL A C 1
ATOM 1031 O O . VAL A 1 122 ? 3.454 -5.815 1.553 1.00 98.44 122 VAL A O 1
ATOM 1034 N N . LEU A 1 123 ? 4.817 -5.051 -0.059 1.00 98.50 123 LEU A N 1
ATOM 1035 C CA . LEU A 1 123 ? 4.518 -3.643 0.211 1.00 98.50 123 LEU A CA 1
ATOM 1036 C C . LEU A 1 123 ? 3.049 -3.313 -0.043 1.00 98.50 123 LEU A C 1
ATOM 1038 O O . LEU A 1 123 ? 2.427 -2.658 0.788 1.00 98.50 123 LEU A O 1
ATOM 1042 N N . HIS A 1 124 ? 2.479 -3.792 -1.148 1.00 98.56 124 HIS A N 1
ATOM 1043 C CA . HIS A 1 124 ? 1.068 -3.559 -1.442 1.00 98.56 124 HIS A CA 1
ATOM 1044 C C . HIS A 1 124 ? 0.159 -4.284 -0.439 1.00 98.56 124 HIS A C 1
ATOM 1046 O O . HIS A 1 124 ? -0.780 -3.683 0.080 1.00 98.56 124 HIS A O 1
ATOM 1052 N N . SER A 1 125 ? 0.491 -5.516 -0.050 1.00 98.56 125 SER A N 1
ATOM 1053 C CA . SER A 1 125 ? -0.240 -6.248 0.995 1.00 98.56 125 SER A CA 1
ATOM 1054 C C . SER A 1 125 ? -0.251 -5.490 2.321 1.00 98.56 125 SER A C 1
ATOM 1056 O O . SER A 1 125 ? -1.322 -5.278 2.888 1.00 98.56 125 SER A O 1
ATOM 1058 N N . LEU A 1 126 ? 0.913 -5.015 2.777 1.00 98.44 126 LEU A N 1
ATOM 1059 C CA . LEU A 1 126 ? 1.018 -4.198 3.988 1.00 98.44 126 LEU A CA 1
ATOM 1060 C C . LEU A 1 126 ? 0.247 -2.884 3.846 1.00 98.44 126 LEU A C 1
ATOM 1062 O O . LEU A 1 126 ? -0.486 -2.507 4.755 1.00 98.44 126 LEU A O 1
ATOM 1066 N N . GLY A 1 127 ? 0.365 -2.208 2.701 1.00 98.44 127 GLY A N 1
ATOM 1067 C CA . GLY A 1 127 ? -0.368 -0.977 2.413 1.00 98.44 127 GLY A CA 1
ATOM 1068 C C . GLY A 1 127 ? -1.879 -1.170 2.540 1.00 98.44 127 GLY A C 1
ATOM 1069 O O . GLY A 1 127 ? -2.529 -0.442 3.287 1.00 98.44 127 GLY A O 1
ATOM 1070 N N . GLY A 1 128 ? -2.434 -2.196 1.891 1.00 97.94 128 GLY A N 1
ATOM 1071 C CA . GLY A 1 128 ? -3.858 -2.516 1.993 1.00 97.94 128 GLY A CA 1
ATOM 1072 C C . GLY A 1 128 ? -4.275 -2.886 3.417 1.00 97.94 128 GLY A C 1
ATOM 1073 O O . GLY A 1 128 ? -5.252 -2.342 3.928 1.00 97.94 128 GLY A O 1
ATOM 1074 N N . GLN A 1 129 ? -3.504 -3.730 4.111 1.00 98.50 129 GLN A N 1
ATOM 1075 C CA . GLN A 1 129 ? -3.768 -4.081 5.513 1.00 98.50 129 GLN A CA 1
ATOM 1076 C C . GLN A 1 129 ? -3.792 -2.845 6.425 1.00 98.50 129 GLN A C 1
ATOM 1078 O O . GLN A 1 129 ? -4.676 -2.734 7.277 1.00 98.50 129 GLN A O 1
ATOM 1083 N N . ILE A 1 130 ? -2.878 -1.891 6.226 1.00 98.44 130 ILE A N 1
ATOM 1084 C CA . ILE A 1 130 ? -2.844 -0.618 6.958 1.00 98.44 130 ILE A CA 1
ATOM 1085 C C . ILE A 1 130 ? -4.092 0.220 6.640 1.00 98.44 130 ILE A C 1
ATOM 1087 O O . ILE A 1 130 ? -4.750 0.684 7.569 1.00 98.44 130 ILE A O 1
ATOM 1091 N N . ILE A 1 131 ? -4.472 0.363 5.364 1.00 97.94 131 ILE A N 1
ATOM 1092 C CA . ILE A 1 131 ? -5.684 1.092 4.940 1.00 97.94 131 ILE A CA 1
ATOM 1093 C C . ILE A 1 131 ? -6.947 0.507 5.588 1.00 97.94 131 ILE A C 1
ATOM 1095 O O . ILE A 1 131 ? -7.734 1.247 6.185 1.00 97.94 131 ILE A O 1
ATOM 1099 N N . PHE A 1 132 ? -7.135 -0.815 5.522 1.00 97.81 132 PHE A N 1
ATOM 1100 C CA . PHE A 1 132 ? -8.294 -1.477 6.129 1.00 97.81 132 PHE A CA 1
ATOM 1101 C C . PHE A 1 132 ? -8.296 -1.353 7.652 1.00 97.81 132 PHE A C 1
ATOM 1103 O O . PHE A 1 132 ? -9.345 -1.109 8.246 1.00 97.81 132 PHE A O 1
ATOM 1110 N N . THR A 1 133 ? -7.130 -1.480 8.284 1.00 98.25 133 THR A N 1
ATOM 1111 C CA . THR A 1 133 ? -7.010 -1.427 9.745 1.00 98.25 133 THR A CA 1
ATOM 1112 C C . THR A 1 133 ? -7.234 -0.020 10.280 1.00 98.25 133 THR A C 1
ATOM 1114 O O . THR A 1 133 ? -7.970 0.139 11.246 1.00 98.25 133 THR A O 1
ATOM 1117 N N . LEU A 1 134 ? -6.671 1.012 9.647 1.00 98.19 134 LEU A N 1
ATOM 1118 C CA . LEU A 1 134 ? -6.842 2.403 10.079 1.00 98.19 134 LEU A CA 1
ATOM 1119 C C . LEU A 1 134 ? -8.256 2.947 9.823 1.00 98.19 134 LEU A C 1
ATOM 1121 O O . LEU A 1 134 ? -8.615 3.961 10.412 1.00 98.19 134 LEU A O 1
ATOM 1125 N N . GLY A 1 135 ? -9.066 2.269 9.004 1.00 96.88 135 GLY A N 1
ATOM 1126 C CA . GLY A 1 135 ? -10.451 2.652 8.700 1.00 96.88 135 GLY A CA 1
ATOM 1127 C C . GLY A 1 135 ? -10.646 3.338 7.348 1.00 96.88 135 GLY A C 1
ATOM 1128 O O . GLY A 1 135 ? -11.780 3.596 6.949 1.00 96.88 135 GLY A O 1
ATOM 1129 N N . LEU A 1 136 ? -9.563 3.559 6.600 1.00 97.12 136 LEU A N 1
ATOM 1130 C CA . LEU A 1 136 ? -9.597 4.102 5.237 1.00 97.12 136 LEU A CA 1
ATOM 1131 C C . LEU A 1 136 ? -10.154 3.105 4.213 1.00 97.12 136 LEU A C 1
ATOM 1133 O O . LEU A 1 136 ? -10.506 3.503 3.107 1.00 97.12 136 LEU A O 1
ATOM 1137 N N . GLY A 1 137 ? -10.290 1.829 4.590 1.00 95.00 137 GLY A N 1
ATOM 1138 C CA . GLY A 1 137 ? -10.922 0.799 3.768 1.00 95.00 137 GLY A CA 1
ATOM 1139 C C . GLY A 1 137 ? -12.318 1.174 3.263 1.00 95.00 137 GLY A C 1
ATOM 1140 O O . GLY A 1 137 ? -12.676 0.732 2.183 1.00 95.00 137 GLY A O 1
ATOM 1141 N N . LYS A 1 138 ? -13.059 2.045 3.973 1.00 94.19 138 LYS A N 1
ATOM 1142 C CA . LYS A 1 138 ? -14.362 2.599 3.541 1.00 94.19 138 LYS A CA 1
ATOM 1143 C C . LYS A 1 138 ? -14.331 3.224 2.140 1.00 94.19 138 LYS A C 1
ATOM 1145 O O . LYS A 1 138 ? -15.364 3.322 1.497 1.00 94.19 138 LYS A O 1
ATOM 1150 N N . TYR A 1 139 ? -13.168 3.677 1.677 1.00 96.19 139 TYR A N 1
ATOM 1151 C CA . TYR A 1 139 ? -13.013 4.274 0.349 1.00 96.19 139 TYR A CA 1
ATOM 1152 C C . TYR A 1 139 ? -12.729 3.247 -0.759 1.00 96.19 139 TYR A C 1
ATOM 1154 O O . TYR A 1 139 ? -12.584 3.632 -1.914 1.00 96.19 139 TYR A O 1
ATOM 1162 N N . PHE A 1 140 ? -12.627 1.961 -0.412 1.00 94.94 140 PHE A N 1
ATOM 1163 C CA . PHE A 1 140 ? -12.221 0.859 -1.288 1.00 94.94 140 PHE A CA 1
ATOM 1164 C C . PHE A 1 140 ? -13.275 -0.266 -1.358 1.00 94.94 140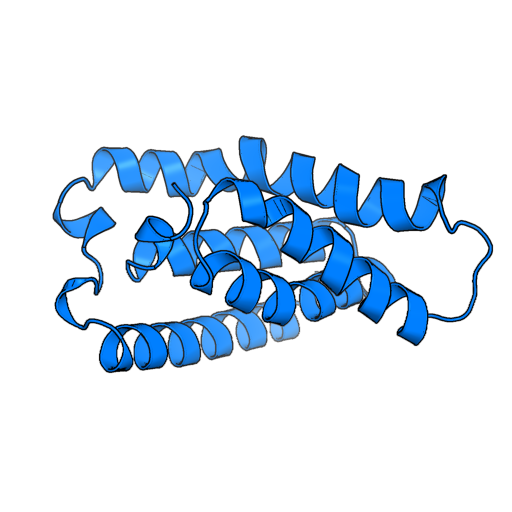 PHE A C 1
ATOM 1166 O O . PHE A 1 140 ? -12.923 -1.405 -1.667 1.00 94.94 140 PHE A O 1
ATOM 1173 N N . TYR A 1 141 ? -14.543 0.024 -1.046 1.00 85.88 141 TYR A N 1
ATOM 1174 C CA . TYR A 1 141 ? -15.697 -0.856 -1.274 1.00 85.88 141 TYR A CA 1
ATOM 1175 C C . TYR A 1 141 ? -17.006 -0.065 -1.329 1.00 85.88 141 TYR A C 1
ATOM 1177 O O . TYR A 1 141 ? -17.019 1.086 -0.839 1.00 85.88 141 TYR A O 1
#

Radius of gyration: 15.16 Å; chains: 1; bounding box: 32×28×41 Å

Foldseek 3Di:
DPVVLLVVLLVVLLVVLLVVCVVPPVVLFQCCCVPPVPVLVVCLPCCLPPPLLVLCCVLAVCLCVPVNPPDPPLVVSLQVSLQVQLVVQCVLVAPVSSVLSSVCSSVLNCCPPPPHSVSSSSSVSSSVSSCVRRRVCNSRD

Sequence (141 aa):
MDWKFVLIFAVSFICLGFIYVLLIDKNLLFIFPKTNFKLWLVVVIVYPFLSVIPQEIVYRVFFFQRYFPKNNNSNFLILLNMFVFSYGHLVFNNFHSILITAIVSPIFTFAYLKKSFLTCVVLHSLGGQIIFTLGLGKYFY

pLDDT: mean 96.22, std 4.5, range [65.25, 98.69]

Secondary structure (DSSP, 8-state):
--HHHHHHHHHHHHHHHHHHHHHHHGGGTTHHHHH-HHHHHHHHHHHIIIIIHHHHIIIIIIIIIII-TT---HHHHHHHHHHHHHHGGGGG--HHHHHHHHHHHHHHHHHHHHT-HHHHHHHHHHHHHHHHHHTGGGG--